Protein AF-A0A659UE98-F1 (afdb_monomer_lite)

Sequence (95 aa):
FFPAGSELYAQGEKAGAFYQVEFGAVRIYRLLADGRRQISAFHLAGETFGFEGDTTHHFFAEAINATGVRAFRFSAGADMSHQLLPLALKGLTRA

pLDDT: mean 90.72, std 10.4, range [50.06, 98.81]

Structure (mmCIF, N/CA/C/O backbone):
data_AF-A0A659UE98-F1
#
_entry.id   AF-A0A659UE98-F1
#
loop_
_atom_site.group_PDB
_atom_site.id
_atom_site.type_symbol
_atom_site.label_atom_id
_atom_site.label_alt_id
_atom_site.label_comp_id
_atom_site.label_asym_id
_atom_site.label_entity_id
_atom_site.label_seq_id
_atom_site.pdbx_PDB_ins_code
_atom_site.Cartn_x
_atom_site.Cartn_y
_atom_site.Cartn_z
_atom_site.occupancy
_atom_site.B_iso_or_equiv
_atom_site.auth_seq_id
_atom_site.auth_comp_id
_atom_site.auth_asym_id
_atom_site.auth_atom_id
_atom_site.pdbx_PDB_model_num
ATOM 1 N N . PHE A 1 1 ? 2.059 -4.237 12.854 1.00 91.94 1 PHE A N 1
ATOM 2 C CA . PHE A 1 1 ? 0.839 -3.885 12.101 1.00 91.94 1 PHE A CA 1
ATOM 3 C C . PHE A 1 1 ? 0.713 -2.368 12.086 1.00 91.94 1 PHE A C 1
ATOM 5 O O . PHE A 1 1 ? 1.303 -1.725 12.946 1.00 91.94 1 PHE A O 1
ATOM 12 N N . PHE A 1 2 ? -0.012 -1.816 11.121 1.00 98.06 2 PHE A N 1
ATOM 13 C CA . PHE A 1 2 ? -0.274 -0.391 10.946 1.00 98.06 2 PHE A CA 1
ATOM 14 C C . PHE A 1 2 ? -1.638 -0.040 11.563 1.00 98.06 2 PHE A C 1
ATOM 16 O O . PHE A 1 2 ? -2.622 -0.722 11.254 1.00 98.06 2 PHE A O 1
ATOM 23 N N . PRO A 1 3 ? -1.724 0.966 12.452 1.00 98.44 3 PRO A N 1
ATOM 24 C CA . PRO A 1 3 ? -2.999 1.521 12.902 1.00 98.44 3 PRO A CA 1
ATOM 25 C C . PRO A 1 3 ? -3.811 2.150 11.761 1.00 98.44 3 PRO A C 1
ATOM 27 O O . PRO A 1 3 ? -3.255 2.549 10.738 1.00 98.44 3 PRO A O 1
ATOM 30 N N . ALA A 1 4 ? -5.121 2.306 11.974 1.00 98.38 4 ALA A N 1
ATOM 31 C CA . ALA A 1 4 ? -5.986 3.051 11.058 1.00 98.38 4 ALA A CA 1
ATOM 32 C C . ALA A 1 4 ? -5.437 4.469 10.822 1.00 98.38 4 ALA A C 1
ATOM 34 O O . ALA A 1 4 ? -5.015 5.132 11.771 1.00 98.38 4 ALA A O 1
ATOM 35 N N . GLY A 1 5 ? -5.439 4.926 9.573 1.00 97.75 5 GLY A N 1
ATOM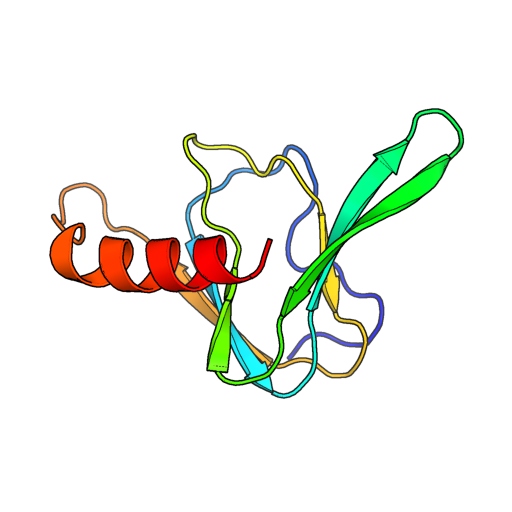 36 C CA . GLY A 1 5 ? -4.919 6.237 9.190 1.00 97.75 5 GLY A CA 1
ATOM 37 C C . GLY A 1 5 ? -3.406 6.291 8.974 1.00 97.75 5 GLY A C 1
ATOM 38 O O . GLY A 1 5 ? -2.902 7.330 8.561 1.00 97.75 5 GLY A O 1
ATOM 39 N N . SER A 1 6 ? -2.670 5.208 9.252 1.00 98.25 6 SER A N 1
ATOM 40 C CA . SER A 1 6 ? -1.214 5.195 9.074 1.00 98.25 6 SER A CA 1
ATOM 41 C C . SER A 1 6 ? -0.846 5.017 7.607 1.00 98.25 6 SER A C 1
ATOM 43 O O . SER A 1 6 ? -1.355 4.115 6.938 1.00 98.25 6 SER A O 1
ATOM 45 N N . GLU A 1 7 ? 0.079 5.841 7.131 1.00 97.62 7 GLU A N 1
ATOM 46 C CA . GLU A 1 7 ? 0.683 5.688 5.811 1.00 97.62 7 GLU A CA 1
ATOM 47 C C . GLU A 1 7 ? 1.664 4.507 5.816 1.00 97.62 7 GLU A C 1
ATOM 49 O O . GLU A 1 7 ? 2.441 4.315 6.754 1.00 97.62 7 GLU A O 1
ATOM 54 N N . LEU A 1 8 ? 1.591 3.682 4.772 1.00 97.81 8 LEU A N 1
ATOM 55 C CA . LEU A 1 8 ? 2.537 2.597 4.516 1.00 97.81 8 LEU A CA 1
ATOM 56 C C . LEU A 1 8 ? 3.692 3.089 3.642 1.00 97.81 8 LEU A C 1
ATOM 58 O O . LEU A 1 8 ? 4.829 2.664 3.840 1.00 97.81 8 LEU A O 1
ATOM 62 N N . TYR A 1 9 ? 3.371 3.967 2.691 1.00 97.69 9 TYR A N 1
ATOM 63 C CA . TYR A 1 9 ? 4.299 4.796 1.933 1.00 97.69 9 TYR A CA 1
ATOM 64 C C . TYR A 1 9 ? 3.553 6.017 1.381 1.00 97.69 9 TYR A C 1
ATOM 66 O O . TYR A 1 9 ? 2.335 5.972 1.153 1.00 97.69 9 TYR A O 1
ATOM 74 N N . ALA A 1 10 ? 4.295 7.092 1.142 1.00 97.19 10 ALA A N 1
ATOM 75 C CA . ALA A 1 10 ? 3.782 8.332 0.577 1.00 97.19 10 ALA A CA 1
ATOM 76 C C . ALA A 1 10 ? 4.136 8.488 -0.908 1.00 97.19 10 ALA A C 1
ATOM 78 O O . ALA A 1 10 ? 5.092 7.906 -1.425 1.00 97.19 10 ALA A O 1
ATOM 79 N N . GLN A 1 11 ? 3.364 9.324 -1.603 1.00 95.75 11 GLN A N 1
ATOM 80 C CA . GLN A 1 11 ? 3.695 9.715 -2.968 1.00 95.75 11 GLN A CA 1
ATOM 81 C C . GLN A 1 11 ? 5.059 10.422 -3.005 1.00 95.75 11 GLN A C 1
ATOM 83 O O . GLN A 1 11 ? 5.319 11.331 -2.218 1.00 95.75 11 GLN A O 1
ATOM 88 N N . GLY A 1 12 ? 5.911 10.035 -3.952 1.00 95.94 12 GLY A N 1
ATOM 89 C CA . GLY A 1 12 ? 7.264 10.568 -4.112 1.00 95.94 12 GLY A CA 1
ATOM 90 C C . GLY A 1 12 ? 8.328 9.850 -3.281 1.00 95.94 12 GLY A C 1
ATOM 91 O O . GLY A 1 12 ? 9.515 10.115 -3.469 1.00 95.94 12 GLY A O 1
ATOM 92 N N . GLU A 1 13 ? 7.946 8.929 -2.392 1.00 96.62 13 GLU A N 1
ATOM 93 C CA . GLU A 1 13 ? 8.916 8.107 -1.670 1.00 96.62 13 GLU A CA 1
ATOM 94 C C . GLU A 1 13 ? 9.572 7.072 -2.583 1.00 96.62 13 GLU A C 1
ATOM 96 O O . GLU A 1 13 ? 9.028 6.665 -3.612 1.00 96.62 13 GLU A O 1
ATOM 101 N N . LYS A 1 14 ? 10.764 6.620 -2.186 1.00 94.50 14 LYS A N 1
ATOM 102 C CA . LYS A 1 14 ? 11.506 5.603 -2.925 1.00 94.50 14 LYS A CA 1
ATOM 103 C C . LYS A 1 14 ? 10.740 4.278 -2.925 1.00 94.50 14 LYS A C 1
ATOM 105 O O . LYS A 1 14 ? 10.579 3.658 -1.876 1.00 94.50 14 LYS A O 1
ATOM 110 N N . ALA A 1 15 ? 10.388 3.806 -4.114 1.00 92.62 15 ALA A N 1
ATOM 111 C CA . ALA A 1 15 ? 9.874 2.465 -4.324 1.00 92.62 15 ALA A CA 1
ATOM 112 C C . ALA A 1 15 ? 11.011 1.433 -4.350 1.00 92.62 15 ALA A C 1
ATOM 114 O O . ALA A 1 15 ? 12.158 1.711 -4.716 1.00 92.62 15 ALA A O 1
ATOM 115 N N . GLY A 1 16 ? 10.690 0.212 -3.935 1.00 86.00 16 GLY A N 1
ATOM 116 C CA . GLY A 1 16 ? 11.657 -0.890 -3.855 1.00 86.00 16 GLY A CA 1
ATOM 117 C C . GLY A 1 16 ? 11.144 -2.131 -3.131 1.00 86.00 16 GLY A C 1
ATOM 118 O O . GLY A 1 16 ? 11.851 -3.139 -3.048 1.00 86.00 16 GLY A O 1
ATOM 119 N N . ALA A 1 17 ? 9.921 -2.066 -2.609 1.00 89.56 17 ALA A N 1
ATOM 120 C CA . ALA A 1 17 ? 9.186 -3.208 -2.114 1.00 89.56 17 ALA A CA 1
ATOM 121 C C . ALA A 1 17 ? 7.782 -3.221 -2.716 1.00 89.56 17 ALA A C 1
ATOM 123 O O . ALA A 1 17 ? 7.212 -2.166 -2.980 1.00 89.56 17 ALA A O 1
ATOM 124 N N . PHE A 1 18 ? 7.222 -4.415 -2.857 1.00 91.38 18 PHE A N 1
ATOM 125 C CA . PHE A 1 18 ? 5.779 -4.598 -2.953 1.00 91.38 18 PHE A CA 1
ATOM 126 C C . PHE A 1 18 ? 5.277 -5.250 -1.669 1.00 91.38 18 PHE A C 1
ATOM 128 O O . PHE A 1 18 ? 6.051 -5.766 -0.858 1.00 91.38 18 PHE A O 1
ATOM 135 N N . TYR A 1 19 ? 3.969 -5.221 -1.472 1.00 95.31 19 TYR A N 1
ATOM 136 C CA . TYR A 1 19 ? 3.353 -5.586 -0.209 1.00 95.31 19 TYR A CA 1
ATOM 137 C C . TYR A 1 19 ? 2.219 -6.564 -0.449 1.00 95.31 19 TYR A C 1
ATOM 139 O O . TYR A 1 19 ? 1.509 -6.435 -1.440 1.00 95.31 19 TYR A O 1
ATOM 147 N N . GLN A 1 20 ? 2.025 -7.508 0.467 1.00 96.31 20 GLN A N 1
ATOM 148 C CA . GLN A 1 20 ? 0.807 -8.306 0.566 1.00 96.31 20 GLN A CA 1
ATOM 149 C C . GLN A 1 20 ? 0.088 -7.959 1.864 1.00 96.31 20 GLN A C 1
ATOM 151 O O . GLN A 1 20 ? 0.721 -7.892 2.919 1.00 96.31 20 GLN A O 1
ATOM 156 N N . VAL A 1 21 ? -1.222 -7.746 1.805 1.00 98.00 21 VAL A N 1
ATOM 157 C CA . VAL A 1 21 ? -2.042 -7.563 3.004 1.00 98.00 21 VAL A CA 1
ATOM 158 C C . VAL A 1 21 ? -2.220 -8.920 3.679 1.00 98.00 21 VAL A C 1
ATOM 160 O O . VAL A 1 21 ? -2.761 -9.849 3.092 1.00 98.00 21 VAL A O 1
ATOM 163 N N . GLU A 1 22 ? -1.771 -9.047 4.921 1.00 98.50 22 GLU A N 1
ATOM 164 C CA . GLU A 1 22 ? -1.965 -10.251 5.740 1.00 98.50 22 GLU A CA 1
ATOM 165 C C . GLU A 1 22 ? -3.343 -10.219 6.418 1.00 98.50 22 GLU A C 1
ATOM 167 O O . GLU A 1 22 ? -4.046 -11.223 6.473 1.00 98.50 22 GLU A O 1
ATOM 172 N N . PHE A 1 23 ? -3.749 -9.044 6.906 1.00 98.69 23 PHE A N 1
ATOM 173 C CA . PHE A 1 23 ? -5.081 -8.769 7.447 1.00 98.69 23 PHE A CA 1
ATOM 174 C C . PHE A 1 23 ? -5.377 -7.265 7.384 1.00 98.69 23 PHE A C 1
ATOM 176 O O . PHE A 1 23 ? -4.450 -6.457 7.306 1.00 98.69 23 PHE A O 1
ATOM 183 N N . GLY A 1 24 ? -6.651 -6.883 7.489 1.00 98.44 24 GLY A N 1
ATOM 184 C CA . GLY A 1 24 ? -7.082 -5.485 7.401 1.00 98.44 24 GLY A CA 1
ATOM 185 C C . GLY A 1 24 ? -7.299 -5.036 5.957 1.00 98.44 24 GLY A C 1
ATOM 186 O O . GLY A 1 24 ? -7.662 -5.851 5.104 1.00 98.44 24 GLY A O 1
ATOM 187 N N . ALA A 1 25 ? -7.122 -3.741 5.696 1.00 98.50 25 ALA A N 1
ATOM 188 C CA . ALA A 1 25 ? -7.343 -3.159 4.377 1.00 98.50 25 ALA A CA 1
ATOM 189 C C . ALA A 1 25 ? -6.475 -1.919 4.127 1.00 98.50 25 ALA A C 1
ATOM 191 O O . ALA A 1 25 ? -6.303 -1.070 5.004 1.00 98.50 25 ALA A O 1
ATOM 192 N N . VAL A 1 26 ? -5.993 -1.787 2.892 1.00 98.62 26 VAL A N 1
ATOM 193 C CA . VAL A 1 26 ? -5.210 -0.645 2.402 1.00 98.62 26 VAL A CA 1
ATOM 194 C C . VAL A 1 26 ? -5.997 0.084 1.320 1.00 98.62 26 VAL A C 1
ATOM 196 O O . VAL A 1 26 ? -6.617 -0.548 0.465 1.00 98.62 26 VAL A O 1
ATOM 199 N N . ARG A 1 27 ? -5.953 1.416 1.328 1.00 98.38 27 ARG A N 1
ATOM 200 C CA . ARG A 1 27 ? -6.405 2.247 0.204 1.00 98.38 27 ARG A CA 1
ATOM 201 C C . ARG A 1 27 ? -5.217 2.860 -0.522 1.00 98.38 27 ARG A C 1
ATOM 203 O O . ARG A 1 27 ? -4.281 3.322 0.129 1.00 98.38 27 ARG A O 1
ATOM 210 N N . ILE A 1 28 ? -5.303 2.915 -1.846 1.00 97.94 28 ILE A N 1
ATOM 211 C CA . ILE A 1 28 ? -4.358 3.625 -2.709 1.00 97.94 28 ILE A CA 1
ATOM 212 C C . ILE A 1 28 ? -5.020 4.909 -3.193 1.00 97.94 28 ILE A C 1
ATOM 214 O O . ILE A 1 28 ? -6.168 4.880 -3.645 1.00 97.94 28 ILE A O 1
ATOM 218 N N . TYR A 1 29 ? -4.335 6.044 -3.075 1.00 97.88 29 TYR A N 1
ATOM 219 C CA . TYR A 1 29 ? -4.893 7.327 -3.500 1.00 97.88 29 TYR A CA 1
ATOM 220 C C . TYR A 1 29 ? -3.836 8.325 -3.957 1.00 97.88 29 TYR A C 1
ATOM 222 O O . TYR A 1 29 ? -2.655 8.202 -3.651 1.00 97.88 29 TYR A O 1
ATOM 230 N N . ARG A 1 30 ? -4.281 9.366 -4.659 1.00 97.00 30 ARG A N 1
ATOM 231 C CA . ARG A 1 30 ? -3.502 10.591 -4.890 1.00 97.00 30 ARG A CA 1
ATOM 232 C C . ARG A 1 30 ? -4.188 11.785 -4.242 1.00 97.00 30 ARG A C 1
ATOM 234 O O . ARG A 1 30 ? -5.417 11.802 -4.124 1.00 97.00 30 ARG A O 1
ATOM 241 N N . LEU A 1 31 ? -3.406 12.790 -3.864 1.00 95.50 31 LEU A N 1
ATOM 242 C CA . LEU A 1 31 ? -3.941 14.101 -3.508 1.00 95.50 31 LEU A CA 1
ATOM 243 C C . LEU A 1 31 ? -4.136 14.931 -4.778 1.00 95.50 31 LEU A C 1
ATOM 245 O O . LEU A 1 31 ? -3.274 14.975 -5.658 1.00 95.50 31 LEU A O 1
ATOM 249 N N . LEU A 1 32 ? -5.303 15.551 -4.889 1.00 94.81 32 LEU A N 1
ATOM 250 C CA . LEU A 1 32 ? -5.604 16.544 -5.909 1.00 94.81 32 LEU A CA 1
ATOM 251 C C . LEU A 1 32 ? -5.178 17.929 -5.408 1.00 94.81 32 LEU A C 1
ATOM 253 O O . LEU A 1 32 ? -5.046 18.152 -4.206 1.00 94.81 32 LEU A O 1
ATOM 257 N N . ALA A 1 33 ? -4.989 18.876 -6.330 1.00 95.31 33 ALA A N 1
ATOM 258 C CA . ALA A 1 33 ? -4.558 20.237 -5.995 1.00 95.31 33 ALA A CA 1
ATOM 259 C C . ALA A 1 33 ? -5.536 20.979 -5.060 1.00 95.31 33 ALA A C 1
ATOM 261 O O . ALA A 1 33 ? -5.135 21.897 -4.354 1.00 95.31 33 ALA A O 1
ATOM 262 N N . ASP A 1 34 ? -6.803 20.562 -5.028 1.00 96.06 34 ASP A N 1
ATOM 263 C CA . ASP A 1 34 ? -7.840 21.087 -4.133 1.00 96.06 34 ASP A CA 1
ATOM 264 C C . ASP A 1 34 ? -7.895 20.379 -2.762 1.00 96.06 34 ASP A C 1
ATOM 266 O O . ASP A 1 34 ? -8.819 20.598 -1.982 1.00 96.06 34 ASP A O 1
ATOM 270 N N . GLY A 1 35 ? -6.923 19.511 -2.465 1.00 93.75 35 GLY A N 1
ATOM 271 C CA . GLY A 1 35 ? -6.816 18.779 -1.204 1.00 93.75 35 GLY A CA 1
ATOM 272 C C . GLY A 1 35 ? -7.677 17.518 -1.119 1.00 93.75 35 GLY A C 1
ATOM 273 O O . GLY A 1 35 ? -7.584 16.781 -0.133 1.00 93.75 35 GLY A O 1
ATOM 274 N N . ARG A 1 36 ? -8.496 17.212 -2.134 1.00 96.69 36 ARG A N 1
ATOM 275 C CA . ARG A 1 36 ? -9.270 15.965 -2.151 1.00 96.69 36 ARG A CA 1
ATOM 276 C C . ARG A 1 36 ? -8.370 14.756 -2.378 1.00 96.69 36 ARG A C 1
ATOM 278 O O . ARG A 1 36 ? -7.361 14.816 -3.078 1.00 96.69 36 ARG A O 1
ATOM 285 N N . ARG A 1 37 ? -8.792 13.618 -1.828 1.00 97.19 37 ARG A N 1
ATOM 286 C CA . ARG A 1 37 ? -8.187 12.307 -2.081 1.00 97.19 37 ARG A CA 1
ATOM 287 C C . ARG A 1 37 ? -8.983 11.602 -3.169 1.00 97.19 37 ARG A C 1
ATOM 289 O O . ARG A 1 37 ? -10.165 11.322 -2.978 1.00 97.19 37 ARG A O 1
ATOM 296 N N . GLN A 1 38 ? -8.341 11.301 -4.290 1.00 97.50 38 GLN A N 1
ATOM 297 C CA . GLN A 1 38 ? -8.910 10.407 -5.294 1.00 97.50 38 GLN A CA 1
ATOM 298 C C . GLN A 1 38 ? -8.410 8.993 -5.010 1.00 97.50 38 GLN A C 1
ATOM 300 O O . GLN A 1 38 ? -7.224 8.715 -5.193 1.00 97.50 38 GLN A O 1
ATOM 305 N N . ILE A 1 39 ? -9.308 8.122 -4.550 1.00 97.00 39 ILE A N 1
ATOM 306 C CA . ILE A 1 39 ? -9.001 6.706 -4.334 1.00 97.00 39 ILE A CA 1
ATOM 307 C C . ILE A 1 39 ? -8.920 6.008 -5.693 1.00 97.00 39 ILE A C 1
ATOM 309 O O . ILE A 1 39 ? -9.850 6.119 -6.489 1.00 97.00 39 ILE A O 1
ATOM 313 N N . SER A 1 40 ? -7.820 5.305 -5.951 1.00 94.69 40 SER A N 1
ATOM 314 C CA . SER A 1 40 ? -7.623 4.512 -7.168 1.00 94.69 40 SER A CA 1
ATOM 315 C C . SER A 1 40 ? -7.868 3.023 -6.945 1.00 94.69 40 SER A C 1
ATOM 317 O O . SER A 1 40 ? -8.314 2.348 -7.866 1.00 94.69 40 SER A O 1
ATOM 319 N N . ALA A 1 41 ? -7.604 2.507 -5.741 1.00 95.12 41 ALA A N 1
ATOM 320 C CA . ALA A 1 41 ? -7.806 1.097 -5.428 1.00 95.12 41 ALA A CA 1
ATOM 321 C C . ALA A 1 41 ? -7.975 0.840 -3.926 1.00 95.12 41 ALA A C 1
ATOM 323 O O . ALA A 1 41 ? -7.536 1.622 -3.077 1.00 95.12 41 ALA A O 1
ATOM 324 N N . PHE A 1 42 ? -8.558 -0.316 -3.616 1.00 96.50 42 PHE A N 1
ATOM 325 C CA . PHE A 1 42 ? -8.550 -0.929 -2.293 1.00 96.50 42 PHE A CA 1
ATOM 326 C C . PHE A 1 42 ? -7.895 -2.307 -2.381 1.00 96.50 42 PHE A C 1
ATOM 328 O O . PHE A 1 42 ? -8.122 -3.032 -3.349 1.00 96.50 42 PHE A O 1
ATOM 335 N N . HIS A 1 43 ? -7.119 -2.668 -1.359 1.00 97.06 43 HIS A N 1
ATOM 336 C CA . HIS A 1 43 ? -6.509 -3.987 -1.219 1.00 97.06 43 HIS A CA 1
ATOM 337 C C . HIS A 1 43 ? -6.871 -4.605 0.134 1.00 97.06 43 HIS A C 1
ATOM 339 O O . HIS A 1 43 ? -6.720 -3.969 1.180 1.00 97.06 43 HIS A O 1
ATOM 345 N N . LEU A 1 44 ? -7.344 -5.846 0.107 1.00 97.00 44 LEU A N 1
ATOM 346 C CA . LEU A 1 44 ? -7.767 -6.654 1.251 1.00 97.00 44 LEU A CA 1
ATOM 347 C C . LEU A 1 44 ? -6.792 -7.810 1.505 1.00 97.00 44 LEU A C 1
ATOM 349 O O . LEU A 1 44 ? -5.848 -8.024 0.748 1.00 97.00 44 LEU A O 1
ATOM 353 N N . ALA A 1 45 ? -7.026 -8.573 2.574 1.00 97.62 45 ALA A N 1
ATOM 354 C CA . ALA A 1 45 ? -6.206 -9.727 2.941 1.00 97.62 45 ALA A CA 1
ATOM 355 C C . ALA A 1 45 ? -5.966 -10.702 1.767 1.00 97.62 45 ALA A C 1
ATOM 357 O O . ALA A 1 45 ? -6.888 -11.079 1.047 1.00 97.62 45 ALA A O 1
ATOM 358 N N . GLY A 1 46 ? -4.711 -11.118 1.597 1.00 95.62 46 GLY A N 1
ATOM 359 C CA . GLY A 1 46 ? -4.219 -11.955 0.502 1.00 95.62 46 GLY A CA 1
ATOM 360 C C . GLY A 1 46 ? -3.769 -11.174 -0.734 1.00 95.62 46 GLY A C 1
ATOM 361 O O . GLY A 1 46 ? -3.068 -11.727 -1.585 1.00 95.62 46 GLY A O 1
ATOM 362 N N . GLU A 1 47 ? -4.115 -9.894 -0.836 1.00 94.62 47 GLU A N 1
ATOM 363 C CA . GLU A 1 47 ? -3.911 -9.100 -2.043 1.00 94.62 47 GLU A CA 1
ATOM 364 C C . GLU A 1 47 ? -2.619 -8.295 -1.988 1.00 94.62 47 GLU A C 1
ATOM 366 O O . GLU A 1 47 ? -2.153 -7.896 -0.918 1.00 94.62 47 GLU A O 1
ATOM 371 N N . THR A 1 48 ? -2.044 -8.053 -3.164 1.00 94.56 48 THR A N 1
ATOM 372 C CA . THR A 1 48 ? -0.761 -7.368 -3.313 1.00 94.56 48 THR A CA 1
ATOM 373 C C . THR A 1 48 ? -0.905 -5.967 -3.894 1.00 94.56 48 THR A C 1
ATOM 375 O O . THR A 1 48 ? -1.749 -5.750 -4.763 1.00 94.56 48 THR A O 1
ATOM 378 N N . PHE A 1 49 ? -0.049 -5.042 -3.458 1.00 94.94 49 PHE A N 1
ATOM 379 C CA . PHE A 1 49 ? 0.015 -3.653 -3.925 1.00 94.94 49 PHE A CA 1
ATOM 380 C C . PHE A 1 49 ? 1.453 -3.108 -3.881 1.00 94.94 49 PHE A C 1
ATOM 382 O O . PHE A 1 49 ? 2.364 -3.777 -3.388 1.00 94.94 49 PHE A O 1
ATOM 389 N N . GLY A 1 50 ? 1.659 -1.889 -4.389 1.00 93.44 50 GLY A N 1
ATOM 390 C CA . GLY A 1 50 ? 2.966 -1.215 -4.385 1.00 93.44 50 GLY A CA 1
ATOM 391 C C . GLY A 1 50 ? 3.891 -1.603 -5.539 1.00 93.44 50 GLY A C 1
ATOM 392 O O . GLY A 1 50 ? 5.095 -1.390 -5.449 1.00 93.44 50 GLY A O 1
ATOM 393 N N . PHE A 1 51 ? 3.350 -2.187 -6.613 1.00 90.81 51 PHE A N 1
ATOM 394 C CA . PHE A 1 51 ? 4.103 -2.378 -7.851 1.00 90.81 51 PHE A CA 1
ATOM 395 C C . PHE A 1 51 ? 4.294 -1.032 -8.547 1.00 90.81 51 PHE A C 1
ATOM 397 O O . PHE A 1 51 ? 3.311 -0.383 -8.896 1.00 90.81 51 PHE A O 1
ATOM 404 N N . GLU A 1 52 ? 5.547 -0.659 -8.781 1.00 89.69 52 GLU A N 1
ATOM 405 C CA . GLU A 1 52 ? 5.922 0.558 -9.497 1.00 89.69 52 GLU A CA 1
ATOM 406 C C . GLU A 1 52 ? 6.783 0.190 -10.709 1.00 89.69 52 GLU A C 1
ATOM 408 O O . GLU A 1 52 ? 7.585 -0.746 -10.658 1.00 89.69 52 GLU A O 1
ATOM 413 N N . GLY A 1 53 ? 6.593 0.910 -11.816 1.00 84.31 53 GLY A N 1
ATOM 414 C CA . GLY A 1 53 ? 7.410 0.748 -13.025 1.00 84.31 53 GLY A CA 1
ATOM 415 C C . GLY A 1 53 ? 8.783 1.422 -12.928 1.00 84.31 53 GLY A C 1
ATOM 416 O O . GLY A 1 53 ? 9.650 1.171 -13.763 1.00 84.31 53 GLY A O 1
ATOM 417 N N . ASP A 1 54 ? 8.980 2.268 -11.917 1.00 88.69 54 ASP A N 1
ATOM 418 C CA . ASP A 1 54 ? 10.217 2.988 -11.635 1.00 88.69 54 ASP A CA 1
ATOM 419 C C . ASP A 1 54 ? 10.569 2.922 -10.131 1.00 88.69 54 ASP A C 1
ATOM 421 O O . ASP A 1 54 ? 10.083 2.065 -9.393 1.00 88.69 54 ASP A O 1
ATOM 425 N N . THR A 1 55 ? 11.480 3.784 -9.670 1.00 90.31 55 THR A N 1
ATOM 426 C CA . THR A 1 55 ? 11.973 3.793 -8.284 1.00 90.31 55 THR A CA 1
ATOM 427 C C . THR A 1 55 ? 11.176 4.699 -7.344 1.00 90.31 55 THR A C 1
ATOM 429 O O . THR A 1 55 ? 11.692 5.048 -6.281 1.00 90.31 55 THR A O 1
ATOM 432 N N . THR A 1 56 ? 9.964 5.115 -7.713 1.00 94.75 56 THR A N 1
ATOM 433 C CA . THR A 1 56 ? 9.168 6.102 -6.972 1.00 94.75 56 THR A CA 1
ATOM 434 C C . THR A 1 56 ? 7.732 5.633 -6.794 1.00 94.75 56 THR A C 1
ATOM 436 O O . THR A 1 56 ? 7.127 5.088 -7.710 1.00 94.75 56 THR A O 1
ATOM 439 N N . HIS A 1 57 ? 7.157 5.881 -5.619 1.00 96.25 57 HIS A N 1
ATOM 440 C CA . HIS A 1 57 ? 5.732 5.678 -5.406 1.00 96.25 57 HIS A CA 1
ATOM 441 C C . HIS A 1 57 ? 4.917 6.808 -6.038 1.00 96.25 57 HIS A C 1
ATOM 443 O O . HIS A 1 57 ? 5.045 7.973 -5.656 1.00 96.25 57 HIS A O 1
ATOM 449 N N . HIS A 1 58 ? 4.046 6.479 -6.994 1.00 94.62 58 HIS A N 1
ATOM 450 C CA . HIS A 1 58 ? 3.206 7.477 -7.681 1.00 94.62 58 HIS A CA 1
ATOM 451 C C . HIS A 1 58 ? 1.922 7.818 -6.916 1.00 94.62 58 HIS A C 1
ATOM 453 O O . HIS A 1 58 ? 1.264 8.819 -7.212 1.00 94.62 58 HIS A O 1
ATOM 459 N N . PHE A 1 59 ? 1.590 7.014 -5.907 1.00 96.81 59 PHE A N 1
ATOM 460 C CA . PHE A 1 59 ? 0.406 7.136 -5.063 1.00 96.81 59 PHE A CA 1
ATOM 461 C C . PHE A 1 59 ? 0.774 6.993 -3.584 1.00 96.81 59 PHE A C 1
ATOM 463 O O . PHE A 1 59 ? 1.843 6.502 -3.236 1.00 96.81 59 PHE A O 1
ATOM 470 N N . PHE A 1 60 ? -0.147 7.381 -2.713 1.00 98.12 60 PHE A N 1
ATOM 471 C CA . PHE A 1 60 ? -0.1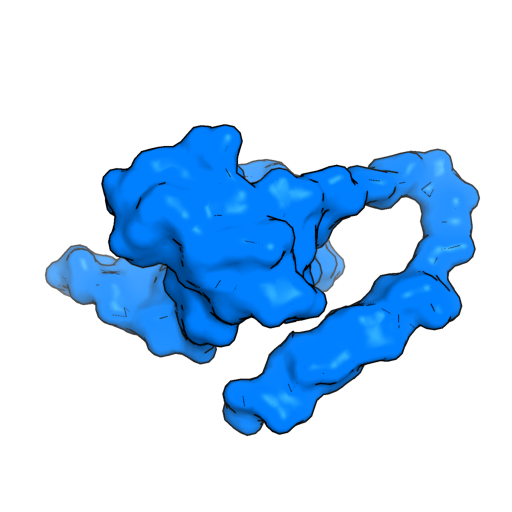25 7.051 -1.294 1.00 98.12 60 PHE A CA 1
ATOM 472 C C . PHE A 1 60 ? -0.732 5.668 -1.067 1.00 98.12 60 PHE A C 1
ATOM 474 O O . PHE A 1 60 ? -1.713 5.315 -1.729 1.00 98.12 60 PHE A O 1
ATOM 481 N N . ALA A 1 61 ? -0.215 4.936 -0.081 1.00 98.44 61 ALA A N 1
ATOM 482 C CA . ALA A 1 61 ? -0.872 3.769 0.497 1.00 98.44 61 ALA A CA 1
ATOM 483 C C . ALA A 1 61 ? -1.149 4.012 1.982 1.00 98.44 61 ALA A C 1
ATOM 485 O O . ALA A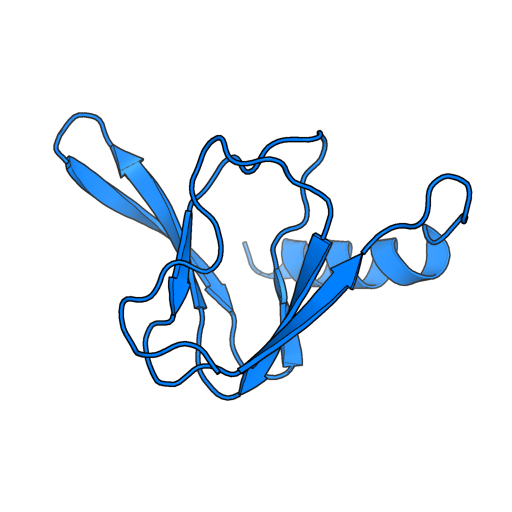 1 61 ? -0.237 4.330 2.740 1.00 98.44 61 ALA A O 1
ATOM 486 N N . GLU A 1 62 ? -2.395 3.827 2.415 1.00 98.62 62 GLU A N 1
ATOM 487 C CA . GLU A 1 62 ? -2.800 4.081 3.803 1.00 98.62 62 GLU A CA 1
ATOM 488 C C . GLU A 1 62 ? -3.667 2.944 4.353 1.00 98.62 62 GLU A C 1
ATOM 490 O O . GLU A 1 62 ? -4.549 2.422 3.663 1.00 98.62 62 GLU A O 1
ATOM 495 N N . ALA A 1 63 ? -3.424 2.570 5.608 1.00 98.75 63 ALA A N 1
ATOM 496 C CA . ALA A 1 63 ? -4.210 1.586 6.336 1.00 98.75 63 ALA A CA 1
ATOM 497 C C . ALA A 1 63 ? -5.589 2.156 6.702 1.00 98.75 63 ALA A C 1
ATOM 499 O O . ALA A 1 63 ? -5.700 3.186 7.364 1.00 98.75 63 ALA A O 1
ATOM 500 N N . ILE A 1 64 ? -6.659 1.459 6.324 1.00 98.25 64 ILE A N 1
ATOM 501 C CA . ILE A 1 64 ? -8.042 1.875 6.618 1.00 98.25 64 ILE A CA 1
ATOM 502 C C . ILE A 1 64 ? -8.422 1.508 8.057 1.00 98.25 64 ILE A C 1
ATOM 504 O O . ILE A 1 64 ? -9.125 2.251 8.737 1.00 98.25 64 ILE A O 1
ATOM 508 N N . ASN A 1 65 ? -7.946 0.355 8.525 1.00 98.50 65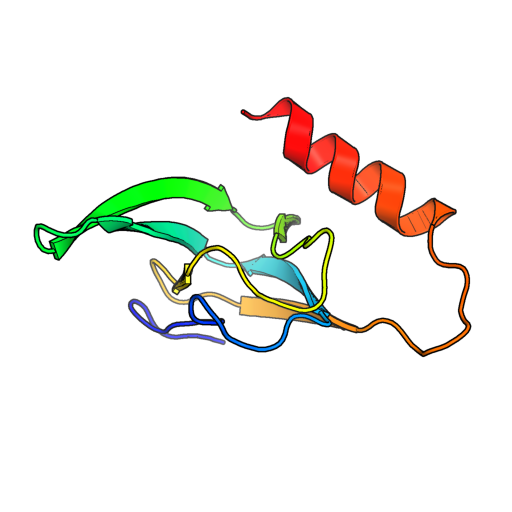 ASN A N 1
ATOM 509 C CA . ASN A 1 65 ? -8.115 -0.163 9.879 1.00 98.50 65 ASN A CA 1
ATOM 510 C C . ASN A 1 65 ? -6.790 -0.769 10.379 1.00 98.50 65 ASN A C 1
ATOM 512 O O . ASN A 1 65 ? -5.750 -0.590 9.745 1.00 98.50 65 ASN A O 1
ATOM 516 N N . ALA A 1 66 ? -6.806 -1.490 11.505 1.00 98.56 66 ALA A N 1
ATOM 517 C CA . ALA A 1 66 ? -5.640 -2.258 11.938 1.00 98.56 66 ALA A CA 1
ATOM 518 C C . ALA A 1 66 ? -5.224 -3.246 10.832 1.00 98.56 66 ALA A C 1
ATOM 520 O O . ALA A 1 66 ? -5.948 -4.197 10.543 1.00 98.56 66 ALA A O 1
ATOM 521 N N . THR A 1 67 ? -4.066 -2.999 10.218 1.00 98.81 67 THR A N 1
ATOM 522 C CA . THR A 1 67 ? -3.656 -3.656 8.972 1.00 98.81 67 THR A CA 1
ATOM 523 C C . THR A 1 67 ? -2.263 -4.254 9.103 1.00 98.81 67 THR A C 1
ATOM 525 O O . THR A 1 67 ? -1.296 -3.577 9.455 1.00 98.81 67 THR A O 1
ATOM 528 N N . GLY A 1 68 ? -2.134 -5.547 8.835 1.00 98.69 68 GLY A N 1
ATOM 529 C CA . GLY A 1 68 ? -0.849 -6.226 8.721 1.00 98.69 68 GLY A CA 1
ATOM 530 C C . GLY A 1 68 ? -0.453 -6.336 7.258 1.00 98.69 68 GLY A C 1
ATOM 531 O O . GLY A 1 68 ? -1.268 -6.758 6.444 1.00 98.69 68 GLY A O 1
ATOM 532 N N . VAL A 1 69 ? 0.794 -6.004 6.925 1.00 98.31 69 VAL A N 1
ATOM 533 C CA . VAL A 1 69 ? 1.345 -6.255 5.588 1.00 98.31 69 VAL A CA 1
ATOM 534 C C . VAL A 1 69 ? 2.683 -6.969 5.679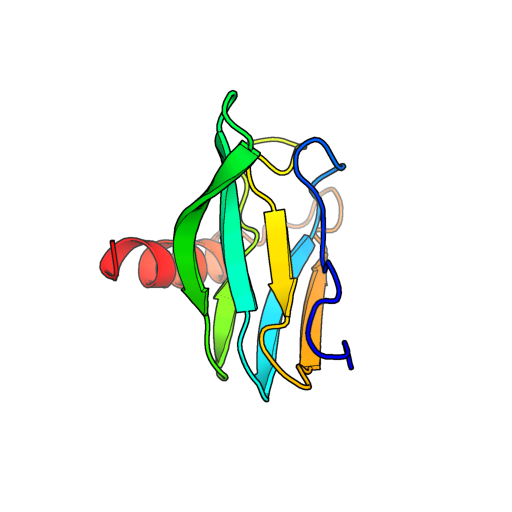 1.00 98.31 69 VAL A C 1
ATOM 536 O O . VAL A 1 69 ? 3.456 -6.745 6.614 1.00 98.31 69 VAL A O 1
ATOM 539 N N . ARG A 1 70 ? 2.970 -7.793 4.675 1.00 97.00 70 ARG A N 1
ATOM 540 C CA . ARG A 1 70 ? 4.292 -8.358 4.422 1.00 97.00 70 ARG A CA 1
ATOM 541 C C . ARG A 1 70 ? 4.936 -7.613 3.268 1.00 97.00 70 ARG A C 1
ATOM 543 O O . ARG A 1 70 ? 4.349 -7.533 2.196 1.00 97.00 70 ARG A O 1
ATOM 550 N N . ALA A 1 71 ? 6.134 -7.083 3.494 1.00 93.88 71 ALA A N 1
ATOM 551 C CA . ALA A 1 71 ? 6.921 -6.420 2.463 1.00 93.88 71 ALA A CA 1
ATOM 552 C C . ALA A 1 71 ? 7.868 -7.418 1.787 1.00 93.88 71 ALA A C 1
ATOM 554 O O . ALA A 1 71 ? 8.591 -8.157 2.457 1.00 93.88 71 ALA A O 1
ATOM 555 N N . PHE A 1 72 ? 7.904 -7.385 0.464 1.00 89.56 72 PHE A N 1
ATOM 556 C CA . PHE A 1 72 ? 8.804 -8.156 -0.376 1.00 89.56 72 PHE A CA 1
ATOM 557 C C . PHE A 1 72 ? 9.727 -7.185 -1.101 1.00 89.56 72 PHE A C 1
ATOM 559 O O . PHE A 1 72 ? 9.265 -6.323 -1.844 1.00 89.56 72 PHE A O 1
ATOM 566 N N . ARG A 1 73 ? 11.034 -7.304 -0.865 1.00 85.50 73 ARG A N 1
ATOM 567 C CA . ARG A 1 73 ? 12.055 -6.443 -1.472 1.00 85.50 73 ARG A CA 1
ATOM 568 C C . ARG A 1 73 ? 12.765 -7.183 -2.589 1.00 85.50 73 ARG A C 1
ATOM 570 O O . ARG A 1 73 ? 13.068 -8.366 -2.447 1.00 85.50 73 ARG A O 1
ATOM 577 N N . PHE A 1 74 ? 13.088 -6.467 -3.655 1.00 74.06 74 PHE A N 1
ATOM 578 C CA . PHE A 1 74 ? 13.932 -7.000 -4.715 1.00 74.06 74 PHE A CA 1
ATOM 579 C C . PHE A 1 74 ? 15.395 -6.939 -4.280 1.00 74.06 74 PHE A C 1
ATOM 581 O O . PHE A 1 74 ? 15.882 -5.881 -3.874 1.00 74.06 74 PHE A O 1
ATOM 588 N N . SER A 1 75 ? 16.112 -8.060 -4.353 1.00 69.00 75 SER A N 1
ATOM 589 C CA . SER A 1 75 ? 17.571 -8.021 -4.317 1.00 69.00 75 SER A CA 1
ATOM 590 C C . SER A 1 75 ? 18.083 -7.614 -5.696 1.00 69.00 75 SER A C 1
ATOM 592 O O . SER A 1 75 ? 17.591 -8.080 -6.726 1.00 69.00 75 SER A O 1
ATOM 594 N N . ALA A 1 76 ? 19.074 -6.725 -5.726 1.00 62.44 76 ALA A N 1
ATOM 595 C CA . ALA A 1 76 ? 19.735 -6.365 -6.971 1.00 62.44 76 ALA A CA 1
ATOM 596 C C . ALA A 1 76 ? 20.339 -7.633 -7.605 1.00 62.44 76 ALA A C 1
ATOM 598 O O . ALA A 1 76 ? 21.175 -8.292 -6.988 1.00 62.44 76 ALA A O 1
ATOM 599 N N . GLY A 1 77 ? 19.888 -7.982 -8.814 1.00 61.88 77 GLY A N 1
ATOM 600 C CA . GLY A 1 77 ? 20.404 -9.115 -9.591 1.00 61.88 77 GLY A CA 1
ATOM 601 C C . GLY A 1 77 ? 19.630 -10.435 -9.488 1.00 61.88 77 GLY A C 1
ATOM 602 O O . GLY A 1 77 ? 20.012 -11.384 -10.166 1.00 61.88 77 GLY A O 1
ATOM 603 N N . ALA A 1 78 ? 18.551 -10.527 -8.702 1.00 66.88 78 ALA A N 1
ATOM 604 C CA . ALA A 1 78 ? 17.681 -11.706 -8.727 1.00 66.88 78 ALA A CA 1
ATOM 605 C C . ALA A 1 78 ? 16.582 -11.549 -9.790 1.00 66.88 78 ALA A C 1
ATOM 607 O O . ALA A 1 78 ? 15.739 -10.657 -9.689 1.00 66.88 78 ALA A O 1
ATOM 608 N N . ASP A 1 79 ? 16.562 -12.432 -10.792 1.00 70.81 79 ASP A N 1
ATOM 609 C CA . ASP A 1 79 ? 15.449 -12.509 -11.741 1.00 70.81 79 ASP A CA 1
ATOM 610 C C . ASP A 1 79 ? 14.224 -13.138 -11.067 1.00 70.81 79 ASP A C 1
ATOM 612 O O . ASP A 1 79 ? 14.084 -14.357 -10.980 1.00 70.81 79 ASP A O 1
ATOM 616 N N . MET A 1 80 ? 13.343 -12.282 -10.554 1.00 72.38 80 MET A N 1
ATOM 617 C CA . MET A 1 80 ? 12.082 -12.668 -9.914 1.00 72.38 80 MET A CA 1
ATOM 618 C C . MET A 1 80 ? 10.878 -12.478 -10.848 1.00 72.38 80 MET A C 1
ATOM 620 O O . MET A 1 80 ? 9.731 -12.591 -10.413 1.00 72.38 80 MET A O 1
ATOM 624 N N . SER A 1 81 ? 11.110 -12.192 -12.134 1.00 75.12 81 SER A N 1
ATOM 625 C CA . SER A 1 81 ? 10.056 -11.853 -13.099 1.00 75.12 81 SER A CA 1
ATOM 626 C C . SER A 1 81 ? 8.955 -12.919 -13.165 1.00 75.12 81 SER A C 1
ATOM 628 O O . SER A 1 81 ? 7.769 -12.588 -13.101 1.00 75.12 81 SER A O 1
ATOM 630 N N . HIS A 1 82 ? 9.333 -14.200 -13.167 1.00 78.25 82 HIS A N 1
ATOM 631 C CA . HIS A 1 82 ? 8.410 -15.339 -13.196 1.00 78.25 82 HIS A CA 1
ATOM 632 C C . HIS A 1 82 ? 7.465 -15.421 -11.988 1.00 78.25 82 HIS A C 1
ATOM 634 O O . HIS A 1 82 ? 6.356 -15.937 -12.115 1.00 78.25 82 HIS A O 1
ATOM 640 N N . GLN A 1 83 ? 7.878 -14.918 -10.823 1.00 77.56 83 GLN A N 1
ATOM 641 C CA . GLN A 1 83 ? 7.047 -14.905 -9.616 1.00 77.56 83 GLN A CA 1
ATOM 642 C C . GLN A 1 83 ? 6.204 -13.629 -9.517 1.00 77.56 83 GLN A C 1
ATOM 644 O O . GLN A 1 83 ? 5.074 -13.668 -9.031 1.00 77.56 83 GLN A O 1
ATOM 649 N N . LEU A 1 84 ? 6.734 -12.504 -10.000 1.00 79.50 84 LEU A N 1
ATOM 650 C CA . LEU A 1 84 ? 6.107 -11.189 -9.875 1.00 79.50 84 LEU A CA 1
ATOM 651 C C . LEU A 1 84 ? 5.054 -10.925 -10.936 1.00 79.50 84 LEU A C 1
ATOM 653 O O . LEU A 1 84 ? 4.002 -10.379 -10.614 1.00 79.50 84 LEU A O 1
ATOM 657 N N . LEU A 1 85 ? 5.315 -11.318 -12.183 1.00 83.31 85 LEU A N 1
ATOM 658 C CA . LEU A 1 85 ? 4.407 -11.053 -13.291 1.00 83.31 85 LEU A CA 1
ATOM 659 C C . LEU A 1 85 ? 2.995 -11.602 -13.015 1.00 83.31 85 LEU A C 1
ATOM 661 O O . LEU A 1 85 ? 2.042 -10.839 -13.161 1.00 83.31 85 LEU A O 1
ATOM 665 N N . PRO A 1 86 ? 2.807 -12.845 -12.524 1.00 86.88 86 PRO A N 1
ATOM 666 C CA . PRO A 1 86 ? 1.473 -13.328 -12.170 1.00 86.88 86 PRO A CA 1
ATOM 667 C C . PRO A 1 86 ? 0.790 -12.511 -11.063 1.00 86.88 86 PRO A C 1
ATOM 669 O O . PRO A 1 86 ? -0.429 -12.352 -11.091 1.00 86.88 86 PRO A O 1
ATOM 672 N N . LEU A 1 87 ? 1.545 -11.998 -10.084 1.00 85.31 87 LEU A N 1
ATOM 673 C CA . LEU A 1 87 ? 1.002 -11.177 -8.995 1.00 85.31 87 LEU A CA 1
ATOM 674 C C . LEU A 1 87 ? 0.595 -9.785 -9.493 1.00 85.31 87 LEU A C 1
ATOM 676 O O . LEU A 1 87 ? -0.501 -9.321 -9.182 1.00 85.31 87 LEU A O 1
ATOM 680 N N . ALA A 1 88 ? 1.431 -9.160 -10.323 1.00 83.38 88 ALA A N 1
ATOM 681 C CA . ALA A 1 88 ? 1.136 -7.876 -10.947 1.00 83.38 88 ALA A CA 1
ATOM 682 C C . ALA A 1 88 ? -0.085 -7.969 -11.881 1.00 83.38 88 ALA A C 1
ATOM 684 O O . ALA A 1 88 ? -0.994 -7.146 -11.793 1.00 83.38 88 ALA A O 1
ATOM 685 N N . LEU A 1 89 ? -0.165 -9.015 -12.715 1.00 86.19 89 LEU A N 1
ATOM 686 C CA . LEU A 1 89 ? -1.298 -9.244 -13.621 1.00 86.19 89 LEU A CA 1
ATOM 687 C C . LEU A 1 89 ? -2.618 -9.458 -12.867 1.00 86.19 89 LEU A C 1
ATOM 689 O O . LEU A 1 89 ? -3.637 -8.898 -13.264 1.00 86.19 89 LEU A O 1
ATOM 693 N N . LYS A 1 90 ? -2.607 -10.202 -11.751 1.00 83.31 90 LYS A N 1
ATOM 694 C CA . LYS A 1 90 ? -3.786 -10.333 -10.872 1.00 83.31 90 LYS A CA 1
ATOM 695 C C . LYS A 1 90 ? -4.256 -8.985 -10.318 1.00 83.31 90 LYS A C 1
ATOM 697 O O . LYS A 1 90 ? -5.449 -8.804 -10.086 1.00 83.31 90 LYS A O 1
ATOM 702 N N . GLY A 1 91 ? -3.334 -8.045 -10.106 1.00 76.00 91 GLY A N 1
ATOM 703 C CA . GLY A 1 91 ? -3.661 -6.674 -9.717 1.00 76.00 91 GLY A CA 1
ATOM 704 C C . GLY A 1 91 ? -4.384 -5.896 -10.821 1.00 76.00 91 GLY A C 1
ATOM 705 O O . GLY A 1 91 ? -5.321 -5.161 -10.525 1.00 76.00 91 GLY A O 1
ATOM 706 N N . LEU A 1 92 ? -4.001 -6.099 -12.088 1.00 77.56 92 LEU A N 1
ATOM 707 C CA . LEU A 1 92 ? -4.568 -5.386 -13.241 1.00 77.56 92 LEU A CA 1
ATOM 708 C C . LEU A 1 92 ? -5.989 -5.825 -13.606 1.00 77.56 92 LEU A C 1
ATOM 710 O O . LEU A 1 92 ? -6.755 -5.021 -14.121 1.00 77.56 92 LEU A O 1
ATOM 714 N N . THR A 1 93 ? -6.382 -7.069 -13.320 1.00 74.44 93 THR A N 1
ATOM 715 C CA . THR A 1 93 ? -7.728 -7.579 -13.651 1.00 74.44 93 THR A CA 1
ATOM 716 C C . THR A 1 93 ? -8.860 -6.977 -12.810 1.00 74.44 93 THR A C 1
ATOM 718 O O . THR A 1 93 ? -9.992 -7.445 -12.896 1.00 74.44 93 THR A O 1
ATOM 721 N N . ARG A 1 94 ? -8.568 -5.997 -11.949 1.00 62.75 94 ARG A N 1
ATOM 722 C CA . ARG A 1 94 ? -9.540 -5.402 -11.019 1.00 62.75 94 ARG A CA 1
ATOM 723 C C . ARG A 1 94 ? -9.727 -3.891 -11.169 1.00 62.75 94 ARG A C 1
ATOM 725 O O . ARG A 1 94 ? -10.419 -3.310 -10.337 1.00 62.75 94 ARG A O 1
ATOM 732 N N . ALA A 1 95 ? -9.123 -3.292 -12.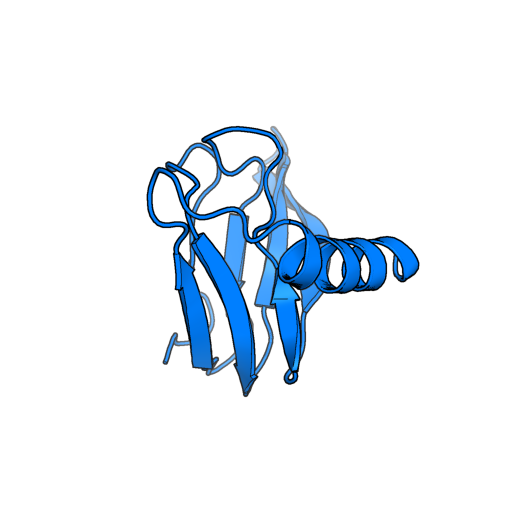196 1.00 50.06 95 ALA A N 1
ATOM 733 C CA . ALA A 1 95 ? -9.379 -1.913 -12.610 1.00 50.06 95 ALA A CA 1
ATOM 734 C C . ALA A 1 95 ? -10.576 -1.829 -13.567 1.00 50.06 95 ALA A C 1
ATOM 736 O O . ALA A 1 95 ? -10.746 -2.771 -14.376 1.00 50.06 95 ALA A O 1
#

Radius of gyration: 13.25 Å; chains: 1; bounding box: 30×36×27 Å

Secondary structure (DSSP, 8-state):
-BPTT-EEE-TTSBP-EEEEEEESEEEEEEE-TTS-EEEEEEEETT-EE---SSSB-SSEEEESSSBEEEEEEPPTT---HHHHHHHHHHHHTT-

Foldseek 3Di:
DDAAFDWPDAFFDFAFKKKAWQAAKKWKWDADPVRDTDTPDMHGHRAIDRDDPDGTDRTIIGTRHPIDMDIDGDDPPDPCCVVVVVRVVVVVVPD